Protein AF-A0A2E7RJN6-F1 (afdb_monomer_lite)

Radius of gyration: 13.59 Å; chains: 1; bounding box: 26×16×40 Å

Structure (mmCIF, N/CA/C/O backbone):
data_AF-A0A2E7RJN6-F1
#
_entry.id   AF-A0A2E7RJN6-F1
#
loop_
_atom_site.group_PDB
_atom_site.id
_atom_site.type_symbol
_atom_site.label_atom_id
_atom_site.label_alt_id
_atom_site.label_comp_id
_atom_site.label_asym_id
_atom_site.label_entity_id
_atom_site.label_seq_id
_atom_site.pdbx_PDB_ins_code
_atom_site.Cartn_x
_atom_site.Cartn_y
_atom_site.Cartn_z
_atom_site.occupancy
_atom_site.B_iso_or_equiv
_atom_site.auth_seq_id
_atom_site.auth_comp_id
_atom_site.auth_asym_id
_atom_site.auth_atom_id
_atom_site.pdbx_PDB_model_num
ATOM 1 N N . MET A 1 1 ? -6.575 -8.725 -16.886 1.00 48.16 1 MET A N 1
ATOM 2 C CA . MET A 1 1 ? -5.990 -8.670 -15.523 1.00 48.16 1 MET A CA 1
ATOM 3 C C . MET A 1 1 ? -5.993 -7.266 -14.906 1.00 48.16 1 MET A C 1
ATOM 5 O O . MET A 1 1 ? -6.252 -7.166 -13.715 1.00 48.16 1 MET A O 1
ATOM 9 N N . GLY A 1 2 ? -5.814 -6.180 -15.675 1.00 51.59 2 GLY A N 1
ATOM 10 C CA . GLY A 1 2 ? -5.801 -4.809 -15.126 1.00 51.59 2 GLY A CA 1
ATOM 11 C C . GLY A 1 2 ? -7.083 -4.338 -14.413 1.00 51.59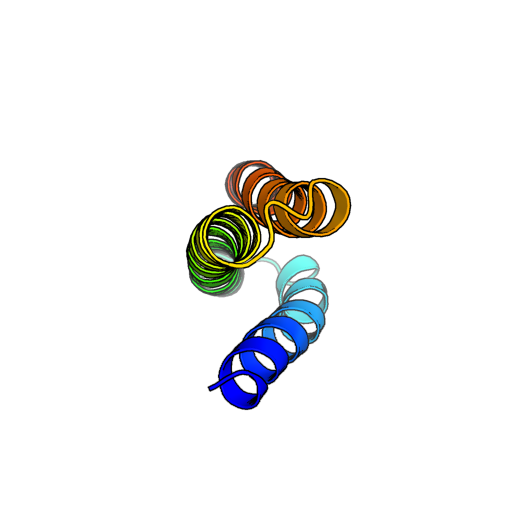 2 GLY A C 1
ATOM 12 O O . GLY A 1 2 ? -7.007 -3.508 -13.517 1.00 51.59 2 GLY A O 1
ATOM 13 N N . HIS A 1 3 ? -8.259 -4.886 -14.745 1.00 51.31 3 HIS A N 1
ATOM 14 C CA . HIS A 1 3 ? -9.538 -4.439 -14.164 1.00 51.31 3 HIS A CA 1
ATOM 15 C C . HIS A 1 3 ? -9.739 -4.893 -12.711 1.00 51.31 3 HIS A C 1
ATOM 17 O O . HIS A 1 3 ? -10.277 -4.142 -11.906 1.00 51.31 3 HIS A O 1
ATOM 23 N N . ILE A 1 4 ? -9.247 -6.082 -12.351 1.00 57.00 4 ILE A N 1
ATOM 24 C CA . ILE A 1 4 ? -9.303 -6.602 -10.973 1.00 57.00 4 ILE A CA 1
ATOM 25 C C . ILE A 1 4 ? -8.393 -5.765 -10.067 1.00 57.00 4 ILE A C 1
ATOM 27 O O . ILE A 1 4 ? -8.736 -5.459 -8.927 1.00 57.00 4 ILE A O 1
ATOM 31 N N . ILE A 1 5 ? -7.249 -5.343 -10.613 1.00 58.97 5 ILE A N 1
ATOM 32 C CA . ILE A 1 5 ? -6.270 -4.521 -9.909 1.00 58.97 5 ILE A CA 1
ATOM 33 C C . ILE A 1 5 ? -6.862 -3.138 -9.618 1.00 58.97 5 ILE A C 1
ATOM 35 O O . ILE A 1 5 ? -6.870 -2.708 -8.466 1.00 58.97 5 ILE A O 1
ATOM 39 N N . LEU A 1 6 ? -7.440 -2.489 -10.635 1.00 62.62 6 LEU A N 1
ATOM 40 C CA . LEU A 1 6 ? -8.108 -1.193 -10.490 1.00 62.62 6 LEU A CA 1
ATOM 41 C C . LEU A 1 6 ? -9.265 -1.248 -9.482 1.00 62.62 6 LEU A C 1
ATOM 43 O O . LEU A 1 6 ? -9.432 -0.339 -8.673 1.00 62.62 6 LEU A O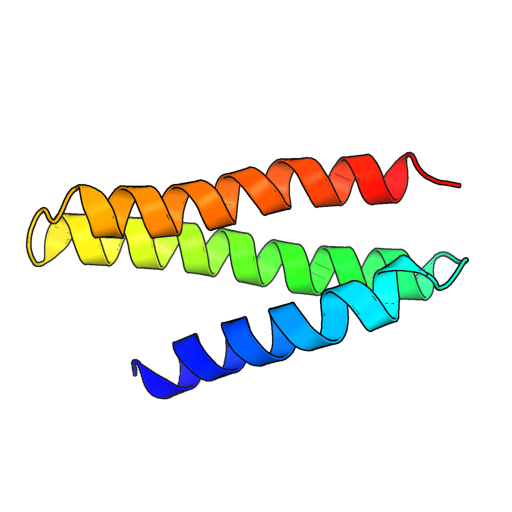 1
ATOM 47 N N . PHE A 1 7 ? -10.044 -2.331 -9.513 1.00 64.00 7 PHE A N 1
ATOM 48 C CA . PHE A 1 7 ? -11.169 -2.535 -8.608 1.00 64.00 7 PHE A CA 1
ATOM 49 C C . PHE A 1 7 ? -10.712 -2.665 -7.149 1.00 64.00 7 PHE A C 1
ATOM 51 O O . PHE A 1 7 ? -11.290 -2.028 -6.274 1.00 64.00 7 PHE A O 1
ATOM 58 N N . GLY A 1 8 ? -9.630 -3.407 -6.885 1.00 63.38 8 GLY A N 1
ATOM 59 C CA . GLY A 1 8 ? -9.029 -3.507 -5.550 1.00 63.38 8 GLY A CA 1
ATOM 60 C C . GLY A 1 8 ? -8.542 -2.160 -5.006 1.00 63.38 8 GLY A C 1
ATOM 61 O O . GLY A 1 8 ? -8.798 -1.842 -3.844 1.00 63.38 8 GLY A O 1
ATOM 62 N N . VAL A 1 9 ? -7.929 -1.328 -5.857 1.00 66.38 9 VAL A N 1
ATOM 63 C CA . VAL A 1 9 ? -7.495 0.031 -5.487 1.00 66.38 9 VAL A CA 1
ATOM 64 C C . VAL A 1 9 ? -8.693 0.927 -5.176 1.00 66.38 9 VAL A C 1
ATOM 66 O O . VAL A 1 9 ? -8.701 1.595 -4.145 1.00 66.38 9 VAL A O 1
ATOM 69 N N . LEU A 1 10 ? -9.725 0.922 -6.023 1.00 69.75 10 LEU A N 1
ATOM 70 C CA . LEU A 1 10 ? -10.935 1.725 -5.820 1.00 69.75 10 LEU A CA 1
ATOM 71 C C . LEU A 1 10 ? -11.679 1.324 -4.542 1.00 69.75 10 LEU A C 1
ATOM 73 O O . LEU A 1 10 ? -12.054 2.184 -3.748 1.00 69.75 10 LEU A O 1
ATOM 77 N N . VAL A 1 11 ? -11.837 0.021 -4.306 1.00 67.69 11 VAL A N 1
ATOM 78 C CA . VAL A 1 11 ? -12.435 -0.509 -3.074 1.00 67.69 11 VAL A CA 1
ATOM 79 C C . VAL A 1 11 ? -11.592 -0.118 -1.859 1.00 67.69 11 VAL A C 1
ATOM 81 O O . VAL A 1 11 ? -12.146 0.311 -0.848 1.00 67.69 11 VAL A O 1
ATOM 84 N N . GLY A 1 12 ? -10.263 -0.174 -1.972 1.00 67.94 12 GLY A N 1
ATOM 85 C CA . GLY A 1 12 ? -9.339 0.334 -0.962 1.00 67.94 12 GLY A CA 1
ATOM 86 C C . GLY A 1 12 ? -9.574 1.813 -0.650 1.00 67.94 12 GLY A C 1
ATOM 87 O O . GLY A 1 12 ? -9.839 2.160 0.497 1.00 67.94 12 GLY A O 1
ATOM 88 N N . ILE A 1 13 ? -9.569 2.678 -1.667 1.00 69.25 13 ILE A N 1
ATOM 89 C CA . ILE A 1 13 ? -9.789 4.128 -1.530 1.00 69.25 13 ILE A CA 1
ATOM 90 C C . ILE A 1 13 ? -11.124 4.444 -0.845 1.00 69.25 13 ILE A C 1
ATOM 92 O O . ILE A 1 13 ? -11.182 5.378 -0.051 1.00 69.25 13 ILE A O 1
ATOM 96 N N . VAL A 1 14 ? -12.179 3.665 -1.100 1.00 69.75 14 VAL A N 1
ATOM 97 C CA . VAL A 1 14 ? -13.501 3.866 -0.482 1.00 69.75 14 VAL A CA 1
ATOM 98 C C . VAL A 1 14 ? -13.555 3.333 0.954 1.00 69.75 14 VAL A C 1
ATOM 100 O O . VAL A 1 14 ? -14.125 3.975 1.839 1.00 69.75 14 VAL A O 1
ATOM 103 N N . LEU A 1 15 ? -12.943 2.178 1.225 1.00 68.88 15 LEU A N 1
ATOM 104 C CA . LEU A 1 15 ? -12.961 1.559 2.555 1.00 68.88 15 LEU A CA 1
ATOM 105 C C . LEU A 1 15 ? -12.071 2.289 3.566 1.00 68.88 15 LEU A C 1
ATOM 107 O O . LEU A 1 15 ? -12.371 2.272 4.761 1.00 68.88 15 LEU A O 1
ATOM 111 N N . LEU A 1 16 ? -11.007 2.953 3.117 1.00 68.50 16 LEU A N 1
ATOM 112 C CA . LEU A 1 16 ? -10.085 3.695 3.981 1.00 68.50 16 LEU A CA 1
ATOM 113 C C . LEU A 1 16 ? -10.768 4.815 4.789 1.00 68.50 16 LEU A C 1
ATOM 115 O O . LEU A 1 16 ? -10.687 4.760 6.016 1.00 68.50 16 LEU A O 1
ATOM 119 N N . PRO A 1 17 ? -11.495 5.783 4.197 1.00 67.62 17 PRO A N 1
ATOM 120 C CA . PRO A 1 17 ? -12.208 6.801 4.967 1.00 67.62 17 PRO A CA 1
ATOM 121 C C . PRO A 1 17 ? -13.327 6.195 5.826 1.00 67.62 17 PRO A C 1
ATOM 123 O O . PRO A 1 17 ? -13.508 6.611 6.969 1.00 67.62 17 PRO A O 1
ATOM 126 N N . LEU A 1 18 ? -14.021 5.157 5.339 1.00 68.69 18 LEU A N 1
ATOM 127 C CA . LEU A 1 18 ? -15.087 4.474 6.090 1.00 68.69 18 LEU A CA 1
ATOM 128 C C . LEU A 1 18 ? -14.583 3.777 7.361 1.00 68.69 18 LEU A C 1
ATOM 130 O O . LEU A 1 18 ? -15.298 3.696 8.363 1.00 68.69 18 LEU A O 1
ATOM 134 N N . THR A 1 19 ? -13.358 3.255 7.326 1.00 69.06 19 THR A N 1
ATOM 135 C CA . THR A 1 19 ? -12.743 2.546 8.455 1.00 69.06 19 THR A CA 1
ATOM 136 C C . THR A 1 19 ? -11.892 3.454 9.336 1.00 69.06 19 THR A C 1
ATOM 138 O O . THR A 1 19 ? -11.662 3.096 10.489 1.00 69.06 19 THR A O 1
ATOM 141 N N . TRP A 1 20 ? -11.469 4.630 8.858 1.00 68.19 20 TRP A N 1
ATOM 142 C CA . TRP A 1 20 ? -10.606 5.561 9.596 1.00 68.19 20 TRP A CA 1
ATOM 143 C C . TRP A 1 20 ? -11.312 6.279 10.753 1.00 68.19 20 TRP A C 1
ATOM 145 O O . TRP A 1 20 ? -10.733 6.429 11.829 1.00 68.19 20 TRP A O 1
ATOM 155 N N . PHE A 1 21 ? -12.569 6.690 10.577 1.00 70.12 21 PHE A N 1
ATOM 156 C CA . PHE A 1 21 ? -13.307 7.434 11.610 1.00 70.12 21 PHE A CA 1
ATOM 157 C C . PHE A 1 21 ? -13.993 6.546 12.655 1.00 70.12 21 PHE A C 1
ATOM 159 O O . PHE A 1 21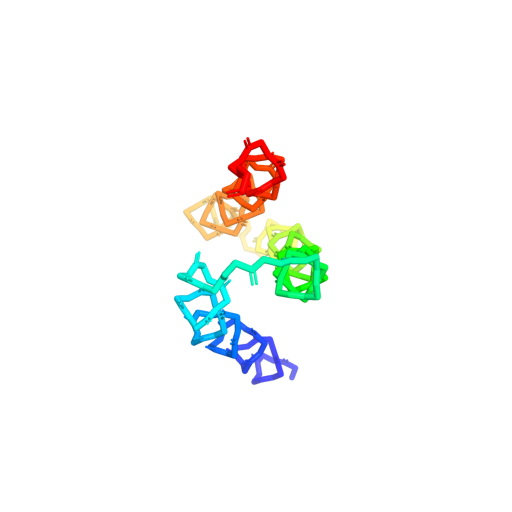 ? -14.419 7.039 13.696 1.00 70.12 21 PHE A O 1
ATOM 166 N N . ARG A 1 22 ? -14.095 5.234 12.415 1.00 75.81 22 ARG A N 1
ATOM 167 C CA . ARG A 1 22 ? -14.705 4.302 13.373 1.00 75.81 22 ARG A CA 1
ATOM 168 C C . ARG A 1 22 ? -13.715 3.909 14.466 1.00 75.81 22 ARG A C 1
ATOM 170 O O . ARG A 1 22 ? -12.591 3.526 14.159 1.00 75.81 22 ARG A O 1
ATOM 177 N N . SER A 1 23 ? -14.130 3.965 15.726 1.00 69.25 23 SER A N 1
ATOM 178 C CA . SER A 1 23 ? -13.366 3.423 16.852 1.00 69.25 23 SER A CA 1
ATOM 179 C C . SER A 1 23 ? -13.618 1.917 17.011 1.00 69.25 23 SER A C 1
ATOM 181 O O . SER A 1 23 ? -14.639 1.389 16.567 1.00 69.25 23 SER A O 1
ATOM 183 N N . GLY A 1 24 ? -12.662 1.207 17.615 1.00 77.44 24 GLY A N 1
ATOM 184 C CA . GLY A 1 24 ? -12.752 -0.232 17.889 1.00 77.44 24 GLY A CA 1
ATOM 185 C C . GLY A 1 24 ? -11.768 -1.097 17.096 1.00 77.44 24 GLY A C 1
ATOM 186 O O . GLY A 1 24 ? -11.173 -0.674 16.105 1.00 77.44 24 GLY A O 1
ATOM 187 N N . ASN A 1 25 ? -11.596 -2.343 17.546 1.00 82.38 25 ASN A N 1
ATOM 188 C CA . ASN A 1 25 ? -10.604 -3.265 16.984 1.00 82.38 25 ASN A CA 1
ATOM 189 C C . ASN A 1 25 ? -10.999 -3.790 15.597 1.00 82.38 25 ASN A C 1
ATOM 191 O O . ASN A 1 25 ? -10.141 -3.924 14.731 1.00 82.38 25 ASN A O 1
ATOM 195 N N . VAL A 1 26 ? -12.289 -4.041 15.347 1.00 83.19 26 VAL A N 1
ATOM 196 C CA . VAL A 1 26 ? -12.769 -4.590 14.063 1.00 83.19 26 VAL A CA 1
ATOM 197 C C . VAL A 1 26 ? -12.456 -3.658 12.873 1.00 83.19 26 VAL A C 1
ATOM 199 O O . VAL A 1 26 ? -11.864 -4.133 11.904 1.00 83.19 26 VAL A O 1
ATOM 202 N N . PRO A 1 27 ? -12.730 -2.336 12.929 1.00 82.06 27 PRO A N 1
ATOM 203 C CA . PRO A 1 27 ? -12.309 -1.402 11.881 1.00 82.06 27 PRO A CA 1
ATOM 204 C C . PRO A 1 27 ? -10.791 -1.338 11.674 1.00 82.06 27 PRO A C 1
ATOM 206 O O . PRO A 1 27 ? -10.345 -1.179 10.541 1.00 82.06 27 PRO A O 1
ATOM 209 N N . LYS A 1 28 ? -9.986 -1.465 12.742 1.00 82.38 28 LYS A N 1
ATOM 210 C CA . LYS A 1 28 ? -8.512 -1.471 12.653 1.00 82.38 28 LYS A CA 1
ATOM 211 C C . LYS A 1 28 ? -7.998 -2.718 11.935 1.00 82.38 28 LYS A C 1
ATOM 213 O O . LYS A 1 28 ? -7.131 -2.603 11.068 1.00 82.38 28 LYS A O 1
ATOM 218 N N . TRP A 1 29 ? -8.565 -3.884 12.242 1.00 83.31 29 TRP A N 1
ATOM 219 C CA . TRP A 1 29 ? -8.264 -5.131 11.538 1.00 83.31 29 TRP A CA 1
ATOM 220 C C . TRP A 1 29 ? -8.663 -5.061 10.065 1.00 83.31 29 TRP A C 1
ATOM 222 O O . TRP A 1 29 ? -7.836 -5.356 9.206 1.00 83.31 29 TRP A O 1
ATOM 232 N N . ALA A 1 30 ? -9.877 -4.591 9.759 1.00 83.69 30 ALA A N 1
ATOM 233 C CA . ALA A 1 30 ? -10.336 -4.425 8.380 1.00 83.69 30 ALA A CA 1
ATOM 234 C C . ALA A 1 30 ? -9.443 -3.454 7.587 1.00 83.69 30 ALA A C 1
ATOM 236 O O . ALA A 1 30 ? -9.016 -3.776 6.480 1.00 83.69 30 ALA A O 1
ATOM 237 N N . PHE A 1 31 ? -9.088 -2.306 8.178 1.00 84.75 31 PHE A N 1
ATOM 238 C CA . PHE A 1 31 ? -8.145 -1.349 7.591 1.00 84.75 31 PHE A CA 1
ATOM 239 C C . PHE A 1 31 ? -6.780 -1.990 7.318 1.00 84.75 31 PHE A C 1
ATOM 241 O O . PHE A 1 31 ? -6.210 -1.794 6.251 1.00 84.75 31 PHE A O 1
ATOM 248 N N . SER A 1 32 ? -6.259 -2.769 8.269 1.00 86.56 32 SER A N 1
ATOM 249 C CA . SER A 1 32 ? -4.949 -3.417 8.135 1.00 86.56 32 SER A CA 1
ATOM 250 C C . SER A 1 32 ? -4.948 -4.472 7.037 1.00 86.56 32 SER A C 1
ATOM 252 O O . SER A 1 32 ? -3.991 -4.550 6.276 1.00 86.56 32 SER A O 1
ATOM 254 N N . LEU A 1 33 ? -6.031 -5.245 6.923 1.00 87.12 33 LEU A N 1
ATOM 255 C CA . LEU A 1 33 ? -6.181 -6.266 5.892 1.00 87.12 33 LEU A CA 1
ATOM 256 C C . LEU A 1 33 ? -6.235 -5.633 4.495 1.00 87.12 33 LEU A C 1
ATOM 258 O O . LEU A 1 33 ? -5.501 -6.043 3.600 1.00 87.12 33 LEU A O 1
ATOM 262 N N . VAL A 1 34 ? -7.046 -4.584 4.329 1.00 84.81 34 VAL A N 1
ATOM 263 C CA . VAL A 1 34 ? -7.130 -3.822 3.073 1.00 84.81 34 VAL A CA 1
ATOM 264 C C . VAL A 1 34 ? -5.792 -3.155 2.753 1.00 84.81 34 VAL A C 1
ATOM 266 O O . VAL A 1 34 ? -5.296 -3.277 1.637 1.00 84.81 34 VAL A O 1
ATOM 269 N N . GLY A 1 35 ? -5.167 -2.503 3.737 1.00 85.00 35 GLY A N 1
ATOM 270 C CA . GLY A 1 35 ? -3.855 -1.882 3.582 1.00 85.00 35 GLY A CA 1
ATOM 271 C C . GLY A 1 35 ? -2.779 -2.888 3.172 1.00 85.00 35 GLY A C 1
ATOM 272 O O . GLY A 1 35 ? -1.984 -2.599 2.288 1.00 85.00 35 GLY A O 1
ATOM 273 N N . PHE A 1 36 ? -2.787 -4.094 3.742 1.00 87.25 36 PHE A N 1
ATOM 274 C CA . PHE A 1 36 ? -1.846 -5.154 3.384 1.00 87.25 36 PHE A CA 1
ATOM 275 C C . PHE A 1 36 ? -2.006 -5.614 1.931 1.00 87.25 36 PHE A C 1
ATOM 277 O O . PHE A 1 36 ? -1.016 -5.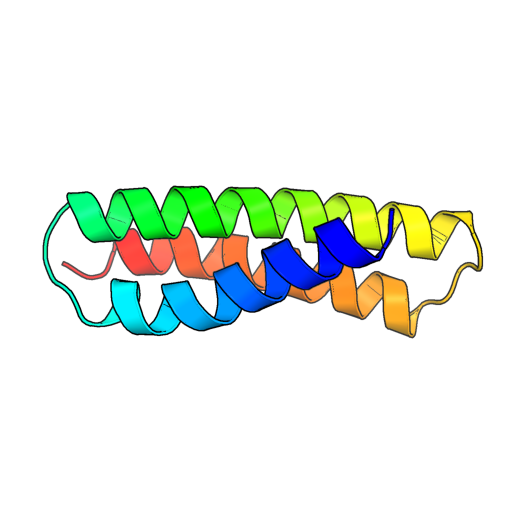752 1.213 1.00 87.25 36 PHE A O 1
ATOM 284 N N . VAL A 1 37 ? -3.245 -5.779 1.463 1.00 86.81 37 VAL A N 1
ATOM 285 C CA . VAL A 1 37 ? -3.518 -6.094 0.053 1.00 86.81 37 VAL A CA 1
ATOM 286 C C . VAL A 1 37 ? -2.991 -4.986 -0.866 1.00 86.81 37 VAL A C 1
ATOM 288 O O . VAL A 1 37 ? -2.365 -5.286 -1.882 1.00 86.81 37 VAL A O 1
ATOM 291 N N . LEU A 1 38 ? -3.170 -3.715 -0.491 1.00 85.06 38 LEU A N 1
ATOM 292 C CA . LEU A 1 38 ? -2.655 -2.572 -1.254 1.00 85.06 38 LEU A CA 1
ATOM 293 C C . LEU A 1 38 ? -1.119 -2.506 -1.258 1.00 85.06 38 LEU A C 1
ATOM 295 O O . LEU A 1 38 ? -0.540 -2.127 -2.273 1.00 85.06 38 LEU A O 1
ATOM 299 N N . ILE A 1 39 ? -0.450 -2.920 -0.175 1.00 88.81 39 ILE A N 1
ATOM 300 C CA . ILE A 1 39 ? 1.017 -3.053 -0.131 1.00 88.81 39 ILE A CA 1
ATOM 301 C C . ILE A 1 39 ? 1.486 -4.091 -1.148 1.00 88.81 39 ILE A C 1
ATOM 303 O O . ILE A 1 39 ? 2.365 -3.799 -1.959 1.00 88.81 39 ILE A O 1
ATOM 307 N N . LEU A 1 40 ? 0.888 -5.286 -1.132 1.00 88.19 40 LEU A N 1
ATOM 308 C CA . LEU A 1 40 ? 1.239 -6.350 -2.076 1.00 88.19 40 LEU A CA 1
ATOM 309 C C . LEU A 1 40 ? 0.995 -5.911 -3.518 1.00 88.19 40 LEU A C 1
ATOM 311 O O . LEU A 1 40 ? 1.835 -6.124 -4.387 1.00 88.19 40 LEU A O 1
ATOM 315 N N . GLN A 1 41 ? -0.130 -5.249 -3.762 1.00 85.69 41 GLN A N 1
ATOM 316 C CA . GLN A 1 41 ? -0.481 -4.747 -5.080 1.00 85.69 41 GLN A CA 1
ATOM 317 C C . GLN A 1 41 ? 0.468 -3.644 -5.557 1.00 85.69 41 GLN A C 1
ATOM 319 O O . GLN A 1 41 ? 0.892 -3.678 -6.708 1.00 85.69 41 GLN A O 1
ATOM 324 N N . GLY A 1 42 ? 0.850 -2.709 -4.683 1.00 85.81 42 GLY A N 1
ATOM 325 C CA . GLY A 1 42 ? 1.874 -1.707 -4.975 1.00 85.81 42 GLY A CA 1
ATOM 326 C C . GLY A 1 42 ? 3.236 -2.335 -5.266 1.00 85.81 42 GLY A C 1
ATOM 327 O O . GLY A 1 42 ? 3.894 -1.963 -6.230 1.00 85.81 42 GLY A O 1
ATOM 328 N N . GLY A 1 43 ? 3.636 -3.360 -4.511 1.00 87.25 43 GLY A N 1
ATOM 329 C CA . GLY A 1 43 ? 4.870 -4.101 -4.780 1.00 87.25 43 GLY A CA 1
ATOM 330 C C . GLY A 1 43 ? 4.853 -4.802 -6.142 1.00 87.25 43 GLY A C 1
ATOM 331 O O . GLY A 1 43 ? 5.760 -4.615 -6.951 1.00 87.25 43 GLY A O 1
ATOM 332 N N . VAL A 1 44 ? 3.795 -5.567 -6.430 1.00 89.12 44 VAL A N 1
ATOM 333 C CA . VAL A 1 44 ? 3.637 -6.284 -7.707 1.00 89.12 44 VAL A CA 1
ATOM 334 C C . VAL A 1 44 ? 3.522 -5.308 -8.878 1.00 89.12 44 VAL A C 1
ATOM 336 O O . VAL A 1 44 ? 4.171 -5.512 -9.899 1.00 89.12 44 VAL A O 1
ATOM 339 N N . GLY A 1 45 ? 2.755 -4.226 -8.730 1.00 85.38 45 GLY A N 1
ATOM 340 C CA . GLY A 1 45 ? 2.611 -3.185 -9.748 1.00 85.38 45 GLY A CA 1
ATOM 341 C C . GLY A 1 45 ? 3.930 -2.479 -10.056 1.00 85.38 45 GLY A C 1
ATOM 342 O O . GLY A 1 45 ? 4.235 -2.235 -11.222 1.00 85.38 45 GLY A O 1
ATOM 343 N N . ALA A 1 46 ? 4.756 -2.223 -9.038 1.00 86.69 46 ALA A N 1
ATOM 344 C CA . ALA A 1 46 ? 6.083 -1.641 -9.217 1.00 86.69 46 ALA A CA 1
ATOM 345 C C . ALA A 1 46 ? 7.027 -2.591 -9.968 1.00 86.69 46 ALA A C 1
ATOM 347 O O . ALA A 1 46 ? 7.687 -2.169 -10.919 1.00 86.69 46 ALA A O 1
ATOM 348 N N . LEU A 1 47 ? 7.058 -3.873 -9.584 1.00 88.06 47 LEU A N 1
ATOM 349 C CA . LEU A 1 47 ? 7.863 -4.899 -10.257 1.00 88.06 47 LEU A CA 1
ATOM 350 C C . LEU A 1 47 ? 7.425 -5.104 -11.709 1.00 88.06 47 LEU A C 1
ATOM 352 O O . LEU A 1 47 ? 8.268 -5.201 -12.597 1.00 88.06 47 LEU A O 1
ATOM 356 N N . HIS A 1 48 ? 6.115 -5.119 -11.960 1.00 86.44 48 HIS A N 1
ATOM 357 C CA . HIS A 1 48 ? 5.556 -5.239 -13.304 1.00 86.44 48 HIS A CA 1
ATOM 358 C C . HIS A 1 48 ? 5.919 -4.021 -14.164 1.00 86.44 48 HIS A C 1
ATOM 360 O O . HIS A 1 48 ? 6.458 -4.178 -15.257 1.00 86.44 48 HIS A O 1
ATOM 366 N N . ALA A 1 49 ? 5.730 -2.805 -13.647 1.00 84.44 49 ALA A N 1
ATOM 367 C CA . ALA A 1 49 ? 6.103 -1.570 -14.338 1.00 84.44 49 ALA A CA 1
ATOM 368 C C . ALA A 1 49 ? 7.606 -1.499 -14.654 1.00 84.44 49 ALA A C 1
ATOM 370 O O . ALA A 1 49 ? 8.004 -1.050 -15.731 1.00 84.44 49 ALA A O 1
ATOM 371 N N . TRP A 1 50 ? 8.438 -1.974 -13.722 1.00 86.44 50 TRP A N 1
ATOM 372 C CA . TRP A 1 50 ? 9.880 -2.061 -13.914 1.00 86.44 50 TRP A CA 1
ATOM 373 C C . TRP A 1 50 ? 10.248 -3.081 -14.997 1.00 86.44 50 TRP A C 1
ATOM 375 O O . TRP A 1 50 ? 11.039 -2.768 -15.882 1.00 86.44 50 TRP A O 1
ATOM 385 N N . GLY A 1 51 ? 9.659 -4.278 -14.948 1.00 86.12 51 GLY A N 1
ATOM 386 C CA . GLY A 1 51 ? 9.968 -5.372 -15.867 1.00 86.12 51 GLY A CA 1
ATOM 387 C C . GLY A 1 51 ? 9.479 -5.155 -17.299 1.00 86.12 51 GLY A C 1
ATOM 388 O O . GLY A 1 51 ? 10.151 -5.585 -18.229 1.00 86.12 51 GLY A O 1
ATOM 389 N N . GLU A 1 52 ? 8.338 -4.490 -17.495 1.00 83.88 52 GLU A N 1
ATOM 390 C CA . GLU A 1 52 ? 7.733 -4.367 -18.829 1.00 83.88 52 GLU A CA 1
ATOM 391 C C . GLU A 1 52 ? 8.242 -3.161 -19.624 1.00 83.88 52 GLU A C 1
ATOM 393 O O . GLU A 1 52 ? 8.396 -3.236 -20.838 1.00 83.88 52 GLU A O 1
ATOM 398 N N . SER A 1 53 ? 8.506 -2.038 -18.957 1.00 78.06 53 SER A N 1
ATOM 399 C CA . SER A 1 53 ? 8.848 -0.786 -19.650 1.00 78.06 53 SER A CA 1
ATOM 400 C C . SER A 1 53 ? 9.903 0.059 -18.942 1.00 78.06 53 SER A C 1
ATOM 402 O O . SER A 1 53 ? 10.236 1.134 -19.436 1.00 78.06 53 SER A O 1
ATOM 404 N N . GLN A 1 54 ? 10.418 -0.391 -17.787 1.00 79.12 54 GLN A N 1
ATOM 405 C CA . GLN A 1 54 ? 11.308 0.393 -16.917 1.00 79.12 54 GLN A CA 1
ATOM 406 C C . GLN A 1 54 ? 10.780 1.813 -16.668 1.00 79.12 54 GLN A C 1
ATOM 408 O O . GLN A 1 54 ? 11.538 2.770 -16.500 1.00 79.12 54 GLN A O 1
ATOM 413 N N . HIS A 1 55 ? 9.453 1.967 -16.664 1.00 81.12 55 HIS A N 1
ATOM 414 C CA . HIS A 1 55 ? 8.816 3.268 -16.611 1.00 81.12 55 HIS A CA 1
ATOM 415 C C . HIS A 1 55 ? 8.895 3.815 -15.184 1.00 81.12 55 HIS A C 1
ATOM 417 O O . HIS A 1 55 ? 7.987 3.619 -14.373 1.00 81.12 55 HIS A O 1
ATOM 423 N N . ILE A 1 56 ? 9.991 4.522 -14.886 1.00 83.06 56 ILE A N 1
ATOM 424 C CA . ILE A 1 56 ? 10.365 4.990 -13.542 1.00 83.06 56 ILE A CA 1
ATOM 425 C C . ILE A 1 56 ? 9.194 5.675 -12.836 1.00 83.06 56 ILE A C 1
ATOM 427 O O . ILE A 1 56 ? 8.895 5.344 -11.694 1.00 83.06 56 ILE A O 1
ATOM 431 N N . GLY A 1 57 ? 8.475 6.573 -13.518 1.00 82.88 57 GLY A N 1
ATOM 432 C CA . GLY A 1 57 ? 7.347 7.284 -12.908 1.00 82.88 57 GLY A CA 1
ATOM 433 C C . GLY A 1 57 ? 6.219 6.356 -12.439 1.00 82.88 57 GLY A C 1
ATOM 434 O O . GLY A 1 57 ? 5.622 6.585 -11.391 1.00 82.88 57 GLY A O 1
ATOM 435 N N . TRP A 1 58 ? 5.965 5.269 -13.172 1.00 81.25 58 TRP A N 1
ATOM 436 C CA . TRP A 1 58 ? 4.902 4.319 -12.839 1.00 81.25 58 TRP A CA 1
ATOM 437 C C . TRP A 1 58 ? 5.360 3.355 -11.743 1.00 81.25 58 TRP A C 1
ATOM 439 O O . TRP A 1 58 ? 4.640 3.149 -10.769 1.00 81.25 58 TRP A O 1
ATOM 449 N N . THR A 1 59 ? 6.597 2.853 -11.835 1.00 86.56 59 THR A N 1
ATOM 450 C CA . THR A 1 59 ? 7.234 2.048 -10.783 1.00 86.56 59 THR A CA 1
ATOM 451 C C . THR A 1 59 ? 7.254 2.786 -9.445 1.00 86.56 59 THR A C 1
ATOM 453 O O . THR A 1 59 ? 6.859 2.225 -8.423 1.00 86.56 59 THR A O 1
ATOM 456 N N . VAL A 1 60 ? 7.664 4.058 -9.449 1.00 88.31 60 VAL A N 1
ATOM 457 C CA . VAL A 1 60 ? 7.701 4.903 -8.248 1.00 88.31 60 VAL A CA 1
ATOM 458 C C . VAL A 1 60 ? 6.293 5.154 -7.715 1.00 88.31 60 VAL A C 1
ATOM 460 O O . VAL A 1 60 ? 6.091 5.060 -6.508 1.00 88.31 60 VAL A O 1
ATOM 463 N N . GLY A 1 61 ? 5.305 5.401 -8.582 1.00 85.50 61 GLY A N 1
ATOM 464 C CA . GLY A 1 61 ? 3.908 5.560 -8.169 1.00 85.50 61 GLY A CA 1
ATOM 465 C C . GLY A 1 61 ? 3.385 4.351 -7.388 1.00 85.50 61 GLY A C 1
ATOM 466 O O . GLY A 1 61 ? 2.862 4.500 -6.283 1.00 85.50 61 GLY A O 1
ATOM 467 N N . TRP A 1 62 ? 3.602 3.142 -7.906 1.00 85.88 62 TRP A N 1
ATOM 468 C CA . TRP A 1 62 ? 3.215 1.907 -7.220 1.00 85.88 62 TRP A CA 1
ATOM 469 C C . TRP A 1 62 ? 3.996 1.663 -5.922 1.00 85.88 62 TRP A C 1
ATOM 471 O O . TRP A 1 62 ? 3.408 1.270 -4.911 1.00 85.88 62 TRP A O 1
ATOM 481 N N . ALA A 1 63 ? 5.299 1.951 -5.914 1.00 86.62 63 ALA A N 1
ATOM 482 C CA . ALA A 1 63 ? 6.126 1.832 -4.716 1.00 86.62 63 ALA A CA 1
ATOM 483 C C . ALA A 1 63 ? 5.683 2.805 -3.608 1.00 86.62 63 ALA A C 1
ATOM 485 O O . ALA A 1 63 ? 5.613 2.421 -2.440 1.00 86.62 63 ALA A O 1
ATOM 486 N N . LEU A 1 64 ? 5.320 4.043 -3.963 1.00 88.56 64 LEU A N 1
ATOM 487 C CA . LEU A 1 64 ? 4.813 5.041 -3.019 1.00 88.56 64 LEU A CA 1
ATOM 488 C C . LEU A 1 64 ? 3.505 4.599 -2.365 1.00 88.56 64 LEU A C 1
ATOM 490 O O . LEU A 1 64 ? 3.342 4.787 -1.161 1.00 88.56 64 LEU A O 1
ATOM 494 N N . VAL A 1 65 ? 2.602 3.968 -3.122 1.00 84.62 65 VAL A N 1
ATOM 495 C CA . VAL A 1 65 ? 1.371 3.385 -2.566 1.00 84.62 65 VAL A CA 1
ATOM 496 C C . VAL A 1 65 ? 1.711 2.339 -1.504 1.00 84.62 65 VAL A C 1
ATOM 498 O O . VAL A 1 65 ? 1.185 2.405 -0.393 1.00 84.62 65 VAL A O 1
ATOM 501 N N . ALA A 1 66 ? 2.634 1.418 -1.793 1.00 86.69 66 ALA A N 1
ATOM 502 C CA . ALA A 1 66 ? 3.044 0.403 -0.825 1.00 86.69 66 ALA A CA 1
ATOM 503 C C . ALA A 1 66 ? 3.665 1.022 0.441 1.00 86.69 66 ALA A C 1
ATOM 505 O O . ALA A 1 66 ? 3.278 0.676 1.558 1.00 86.69 66 ALA A O 1
ATOM 506 N N . ILE A 1 67 ? 4.573 1.990 0.284 1.00 90.06 67 ILE A N 1
ATOM 507 C CA . ILE A 1 67 ? 5.218 2.683 1.411 1.00 90.06 67 ILE A CA 1
ATOM 508 C C . ILE A 1 67 ? 4.186 3.422 2.269 1.00 90.06 67 ILE A C 1
ATOM 510 O O . ILE A 1 67 ? 4.230 3.339 3.499 1.00 90.06 67 ILE A O 1
ATOM 514 N N . LEU A 1 68 ? 3.231 4.110 1.639 1.00 87.88 68 LEU A N 1
ATOM 515 C CA . LEU A 1 68 ? 2.177 4.837 2.337 1.00 87.88 68 LEU A CA 1
ATOM 516 C C . LEU A 1 68 ? 1.391 3.909 3.271 1.00 87.88 68 LEU A C 1
ATOM 518 O O . LEU A 1 68 ? 1.193 4.239 4.440 1.00 87.88 68 LEU A O 1
ATOM 522 N N . PHE A 1 69 ? 0.986 2.727 2.802 1.00 85.50 69 PHE A N 1
ATOM 523 C CA . PHE A 1 69 ? 0.235 1.781 3.631 1.00 85.50 69 PHE A CA 1
ATOM 524 C C . PHE A 1 69 ? 1.090 1.102 4.702 1.00 85.50 69 PHE A C 1
ATOM 526 O O . PHE A 1 69 ? 0.596 0.903 5.815 1.00 85.50 69 PHE A O 1
ATOM 533 N N . CYS A 1 70 ? 2.377 0.852 4.442 1.00 88.38 70 CYS A N 1
ATOM 534 C CA . CYS A 1 70 ? 3.320 0.413 5.476 1.00 88.38 70 CYS A CA 1
ATOM 535 C C . CYS A 1 70 ? 3.404 1.399 6.650 1.00 88.38 70 CYS A C 1
ATOM 537 O O . CYS A 1 70 ? 3.636 0.981 7.781 1.00 88.38 70 CYS A O 1
ATOM 539 N N . ILE A 1 71 ? 3.193 2.695 6.401 1.00 90.38 71 ILE A N 1
ATOM 540 C CA . ILE A 1 71 ? 3.200 3.747 7.425 1.00 90.38 71 ILE A CA 1
ATOM 541 C C . ILE A 1 71 ? 1.810 3.918 8.061 1.00 90.38 71 ILE A C 1
ATOM 543 O O . ILE A 1 71 ? 1.686 4.009 9.285 1.00 90.38 71 ILE A O 1
ATOM 547 N N . LEU A 1 72 ? 0.743 3.927 7.255 1.00 86.50 72 LEU A N 1
ATOM 548 C CA . LEU A 1 72 ? -0.622 4.160 7.735 1.00 86.50 72 LEU A CA 1
ATOM 549 C C . LEU A 1 72 ? -1.145 3.045 8.647 1.00 86.50 72 LEU A C 1
ATOM 551 O O . LEU A 1 72 ? -1.854 3.348 9.605 1.00 86.50 72 LEU A O 1
ATOM 555 N N . ILE A 1 73 ? -0.801 1.779 8.388 1.00 86.56 73 ILE A N 1
ATOM 556 C CA . ILE A 1 73 ? -1.223 0.647 9.229 1.00 86.56 73 ILE A C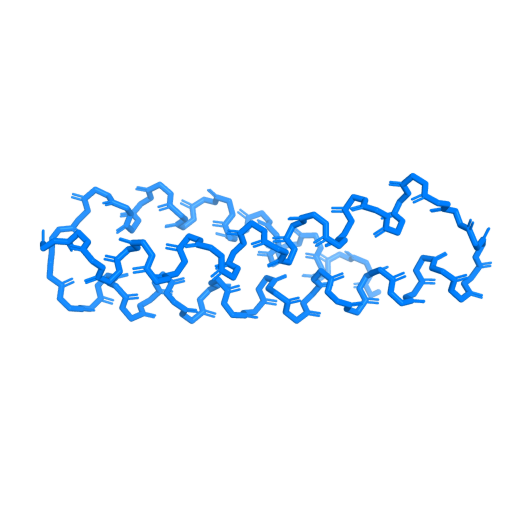A 1
ATOM 557 C C . ILE A 1 73 ? -0.728 0.819 10.679 1.00 86.56 73 ILE A C 1
ATOM 559 O O . ILE A 1 73 ? -1.567 0.914 11.575 1.00 86.56 73 ILE A O 1
ATOM 563 N N . PRO A 1 74 ? 0.581 0.929 10.974 1.00 88.44 74 PRO A N 1
ATOM 564 C CA . PRO A 1 74 ? 1.049 1.103 12.348 1.00 88.44 74 PRO A CA 1
ATOM 565 C C . PRO A 1 74 ? 0.558 2.413 12.981 1.00 88.44 74 PRO A C 1
ATOM 567 O O . PRO A 1 74 ? 0.240 2.427 14.169 1.00 88.44 74 PRO A O 1
ATOM 570 N N . LEU A 1 75 ? 0.418 3.500 12.211 1.00 88.25 75 LEU A N 1
ATOM 571 C CA . LEU A 1 75 ? -0.214 4.738 12.692 1.00 88.25 75 LEU A CA 1
ATOM 572 C C . LEU A 1 75 ? -1.658 4.512 13.150 1.00 88.25 75 LEU A C 1
ATOM 574 O O . LEU A 1 75 ? -2.071 5.034 14.187 1.00 88.25 75 LEU A O 1
ATOM 578 N N . ARG A 1 76 ? -2.422 3.709 12.405 1.00 83.69 76 ARG A N 1
ATOM 579 C CA . ARG A 1 76 ? -3.801 3.356 12.746 1.00 83.69 76 ARG A CA 1
ATOM 580 C C . ARG A 1 76 ? -3.887 2.560 14.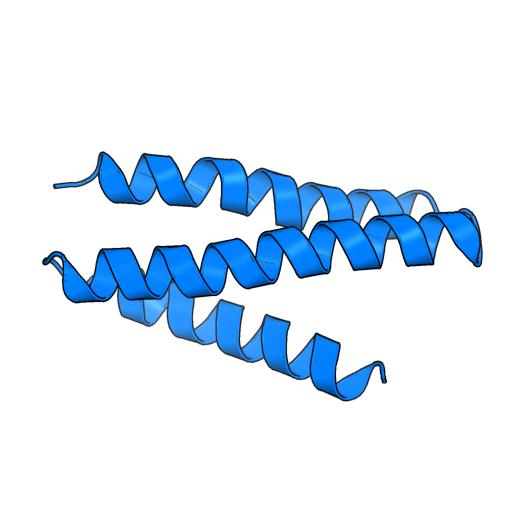046 1.00 83.69 76 ARG A C 1
ATOM 582 O O . ARG A 1 76 ? -4.815 2.782 14.816 1.00 83.69 76 ARG A O 1
ATOM 589 N N . TRP A 1 77 ? -2.921 1.684 14.305 1.00 84.19 77 TRP A N 1
ATOM 590 C CA . TRP A 1 77 ? -2.832 0.933 15.560 1.00 84.19 77 TRP A CA 1
ATOM 591 C C . TRP A 1 77 ? -2.393 1.792 16.750 1.00 84.19 77 TRP A C 1
ATOM 593 O O . TRP A 1 77 ? -2.812 1.521 17.871 1.00 84.19 77 TRP A O 1
ATOM 603 N N . ARG A 1 78 ? -1.610 2.854 16.513 1.00 86.19 78 ARG A N 1
ATOM 604 C CA . ARG A 1 78 ? -1.232 3.834 17.546 1.00 86.19 78 ARG A CA 1
ATOM 605 C C . ARG A 1 78 ? -2.355 4.807 17.908 1.00 86.19 78 ARG A C 1
ATOM 607 O O . ARG A 1 78 ? -2.387 5.296 19.033 1.00 86.19 78 ARG A O 1
ATOM 614 N N . ARG A 1 79 ? -3.270 5.109 16.981 1.00 76.06 79 ARG A N 1
ATOM 615 C CA . ARG A 1 79 ? -4.497 5.854 17.301 1.00 76.06 79 ARG A CA 1
ATOM 616 C C . ARG A 1 79 ? -5.438 4.937 18.088 1.00 76.06 79 ARG A C 1
ATOM 618 O O . ARG A 1 79 ? -5.900 3.930 17.551 1.00 76.06 79 ARG A O 1
ATOM 625 N N . HIS A 1 80 ? -5.670 5.267 19.359 1.00 57.28 80 HIS A N 1
ATOM 626 C CA . HIS A 1 80 ? -6.597 4.563 20.251 1.00 57.28 80 HIS A CA 1
ATOM 627 C C . HIS A 1 80 ? -8.029 4.596 19.713 1.00 57.28 80 HIS A C 1
ATOM 629 O O . HIS A 1 80 ? -8.510 5.694 19.364 1.00 57.28 80 HIS A O 1
#

Sequence (80 aa):
MGHIILFGVLVGIVLLPLTWFRSGNVPKWAFSLVGFVLILQGGVGALHAWGESQHIGWTVGWALVAILFCILIPLRWRRH

pLDDT: mean 79.07, std 10.48, range [48.16, 90.38]

Foldseek 3Di:
DVVVLVVLVVVLVVLQVVLQPDDDDVSLVVNLVSLVVLLVSLVVQLVCCCVPPNPVVRNVVSNVSNVVSVVVSVVSVVPD

Secondary structure (DSSP, 8-state):
-HHHHHHHHHHHHHHHHHHHS--SHHHHHHHHHHHHHHHHHHHHHHHHHHHHH--HHHHHHHHHHHHHHHHHHHHHHH--